Protein AF-A0A9N9YFC0-F1 (afdb_monomer_lite)

Secondary structure (DSSP, 8-state):
-HHHHTHHHHHHHHHHHHHHHH-SS---HHHHHHHHHHHHGGGGGSTTHHHHHHHHHHHHHHHHHHHHHHHHHHHHHHHHTT-

Organism: NCBI:txid160324

Sequence (83 aa):
AAGVAMWIPVFPVDTVKSRLQTAEGNVSIGGVVRELYGKGGFKAFFPGFGPALTRAVPANAATFLGVELAHQFMNKSFGELKK

Foldseek 3Di:
DVVLVVCVVVQLVVLLVVCCVPDDDDDDSVNSQVVQCVVPRPCSSVVCVVVVVVVVVVVVVVVVVVVVVVVVVVCVVVVVVVD

pLDDT: mean 78.94, std 10.28, range [43.56, 90.19]

InterPro domains:
  IPR018108 Mitochondrial carrier protein, transmembrane region [PF00153] (1-76)
  IPR018108 Mitochondrial carrier protein, transmembrane region [PS50920] (1-73)
  IPR023395 Mitochondrial carrier protein domain superfamily [G3DSA:1.50.40.10] (1-81)
  IPR023395 Mitochondrial carrier protein domain superfamily [SSF103506] (2-68)
  IPR050567 Mitochondrial Carrier [PTHR45624] (2-74)

Structure (mmCIF, N/CA/C/O backbone):
data_AF-A0A9N9YFC0-F1
#
_entry.id   AF-A0A9N9YFC0-F1
#
loop_
_atom_site.group_PDB
_atom_site.id
_atom_site.type_symbol
_atom_site.label_atom_id
_atom_site.label_alt_id
_atom_site.label_comp_id
_atom_site.label_asym_id
_atom_site.label_entity_id
_atom_site.label_seq_id
_atom_site.pdbx_PDB_ins_code
_atom_site.Cartn_x
_atom_site.Cartn_y
_atom_site.Cartn_z
_atom_site.occupancy
_atom_site.B_iso_or_equiv
_atom_site.auth_seq_id
_atom_site.auth_comp_id
_atom_site.auth_asym_id
_atom_site.auth_atom_id
_atom_site.pdbx_PDB_model_num
ATOM 1 N N . ALA A 1 1 ? -9.801 9.497 5.711 1.00 54.19 1 ALA A N 1
ATOM 2 C CA . ALA A 1 1 ? -9.167 10.314 4.650 1.00 54.19 1 ALA A CA 1
ATOM 3 C C . ALA 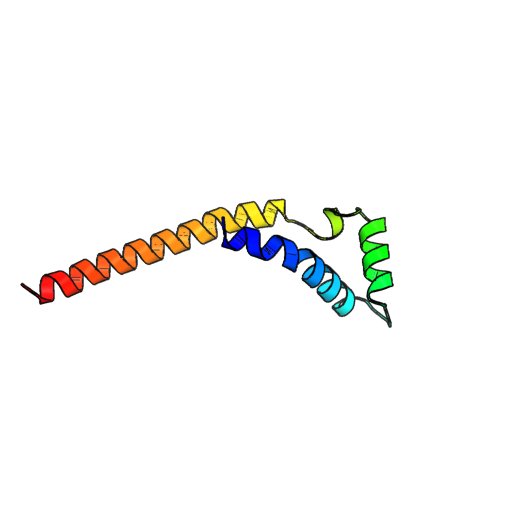A 1 1 ? -7.656 10.482 4.859 1.00 54.19 1 ALA A C 1
ATOM 5 O O . ALA A 1 1 ? -6.908 10.085 3.975 1.00 54.19 1 ALA A O 1
ATOM 6 N N . ALA A 1 2 ? -7.187 10.976 6.014 1.00 62.91 2 ALA A N 1
ATOM 7 C CA . ALA A 1 2 ? -5.755 11.219 6.271 1.00 62.91 2 ALA A CA 1
ATOM 8 C C . ALA A 1 2 ? -4.843 9.986 6.067 1.00 62.91 2 ALA A C 1
ATOM 10 O O . ALA A 1 2 ? -3.811 10.087 5.411 1.00 62.91 2 ALA A O 1
ATOM 11 N N . GLY A 1 3 ? -5.270 8.802 6.525 1.00 63.44 3 GLY A N 1
ATOM 12 C CA . GLY A 1 3 ? -4.503 7.561 6.349 1.00 63.44 3 GLY A CA 1
ATOM 13 C C . GLY A 1 3 ? -4.369 7.084 4.898 1.00 63.44 3 GLY A C 1
ATOM 14 O O . GLY A 1 3 ? -3.413 6.399 4.582 1.00 63.44 3 GLY A O 1
ATOM 15 N N . VAL A 1 4 ? -5.276 7.468 3.994 1.00 64.75 4 VAL A N 1
ATOM 16 C CA . VAL A 1 4 ? -5.142 7.159 2.556 1.00 64.75 4 VAL A CA 1
ATOM 17 C C . VAL A 1 4 ? -4.310 8.232 1.856 1.00 64.75 4 VAL A C 1
ATOM 19 O O . VAL A 1 4 ? -3.505 7.915 0.988 1.00 64.75 4 VAL A O 1
ATOM 22 N N . ALA A 1 5 ? -4.448 9.493 2.275 1.00 69.25 5 ALA A N 1
ATOM 23 C CA . ALA A 1 5 ? -3.688 10.610 1.724 1.00 69.25 5 ALA A CA 1
ATOM 24 C C . ALA A 1 5 ? -2.172 10.451 1.934 1.00 69.25 5 ALA A C 1
ATOM 26 O O . ALA A 1 5 ? -1.409 10.730 1.012 1.00 69.25 5 ALA A O 1
ATOM 27 N N . MET A 1 6 ? -1.732 9.929 3.088 1.00 76.62 6 MET A N 1
ATOM 28 C CA . MET A 1 6 ? -0.301 9.684 3.333 1.00 76.62 6 MET A CA 1
ATOM 29 C C . MET A 1 6 ? 0.291 8.599 2.418 1.00 76.62 6 MET A C 1
ATOM 31 O O . MET A 1 6 ? 1.483 8.623 2.132 1.00 76.62 6 MET A O 1
ATOM 35 N N . TRP A 1 7 ? -0.529 7.661 1.932 1.00 70.00 7 TRP A N 1
ATOM 36 C CA . TRP A 1 7 ? -0.060 6.573 1.070 1.00 70.00 7 TRP A CA 1
ATOM 37 C C . TRP A 1 7 ? 0.155 7.031 -0.376 1.00 70.00 7 TRP A C 1
ATOM 39 O O . TRP A 1 7 ? 0.904 6.387 -1.099 1.00 70.00 7 TRP A O 1
ATOM 49 N N . ILE A 1 8 ? -0.443 8.147 -0.806 1.00 75.38 8 ILE A N 1
ATOM 50 C CA . ILE A 1 8 ? -0.333 8.658 -2.184 1.00 75.38 8 ILE A CA 1
ATOM 51 C C . ILE A 1 8 ? 1.128 8.932 -2.598 1.00 75.38 8 ILE A C 1
ATOM 53 O O . ILE A 1 8 ? 1.531 8.437 -3.648 1.00 75.38 8 ILE A O 1
ATOM 57 N N . PRO A 1 9 ? 1.956 9.663 -1.826 1.00 80.50 9 PRO A N 1
ATOM 58 C CA . PRO A 1 9 ? 3.363 9.860 -2.188 1.00 80.50 9 PRO A CA 1
ATOM 59 C C . PRO A 1 9 ? 4.241 8.619 -1.954 1.00 80.50 9 PRO A C 1
ATOM 61 O O . PRO A 1 9 ? 5.282 8.486 -2.591 1.00 80.50 9 PRO A O 1
ATOM 64 N N . VAL A 1 10 ? 3.833 7.703 -1.071 1.00 82.38 10 VAL A N 1
ATOM 65 C CA . VAL A 1 10 ? 4.621 6.512 -0.701 1.00 82.38 10 VAL A CA 1
ATOM 66 C C . VAL A 1 10 ? 4.440 5.370 -1.709 1.00 82.38 10 VAL A C 1
ATOM 68 O O . VAL A 1 10 ? 5.413 4.726 -2.094 1.00 82.38 10 VAL A O 1
ATOM 71 N N . PHE A 1 11 ? 3.223 5.180 -2.227 1.00 81.25 11 PHE A N 1
ATOM 72 C CA . PHE A 1 11 ? 2.883 4.163 -3.229 1.00 81.25 11 PHE A CA 1
ATOM 73 C C . PHE A 1 11 ? 3.830 4.080 -4.439 1.00 81.25 11 PHE A C 1
ATOM 75 O O . PHE A 1 11 ? 4.236 2.966 -4.782 1.00 81.25 11 PHE A O 1
ATOM 82 N N . PRO A 1 12 ? 4.200 5.191 -5.110 1.00 82.19 12 PRO A N 1
ATOM 83 C CA . PRO A 1 12 ? 5.094 5.125 -6.261 1.00 82.19 12 PRO A CA 1
ATOM 84 C C . PRO A 1 12 ? 6.496 4.643 -5.872 1.00 82.19 12 PRO A C 1
ATOM 86 O O . PRO A 1 12 ? 7.096 3.863 -6.611 1.00 82.19 12 PRO A O 1
ATOM 89 N N . VAL A 1 13 ? 6.999 5.048 -4.702 1.00 86.44 13 VAL A N 1
ATOM 90 C CA . VAL A 1 13 ? 8.310 4.620 -4.188 1.00 86.44 13 VAL A CA 1
ATOM 91 C C . VAL A 1 13 ? 8.287 3.132 -3.844 1.00 86.44 13 VAL A C 1
ATOM 93 O O . VAL A 1 13 ? 9.166 2.386 -4.280 1.00 86.44 13 VAL A O 1
ATOM 96 N N . ASP A 1 14 ? 7.249 2.680 -3.143 1.00 86.12 14 ASP A N 1
ATOM 97 C CA . ASP A 1 14 ? 7.076 1.273 -2.777 1.00 86.12 14 ASP A CA 1
ATOM 98 C C . ASP A 1 14 ? 6.892 0.379 -4.006 1.00 86.12 14 ASP A C 1
ATOM 100 O O . ASP A 1 14 ? 7.447 -0.719 -4.064 1.00 86.12 14 ASP A O 1
ATOM 104 N N . THR A 1 15 ? 6.186 0.862 -5.030 1.00 85.31 15 THR A N 1
ATOM 105 C CA . THR A 1 15 ? 6.002 0.126 -6.287 1.00 85.31 15 THR A CA 1
ATOM 106 C C . THR A 1 15 ? 7.330 -0.048 -7.021 1.00 85.31 15 THR A C 1
ATOM 108 O O . THR A 1 15 ? 7.643 -1.153 -7.464 1.00 85.31 15 THR A O 1
ATOM 111 N N . VAL A 1 16 ? 8.146 1.007 -7.120 1.00 87.81 16 VAL A N 1
ATOM 112 C CA . VAL A 1 16 ? 9.479 0.920 -7.741 1.00 87.81 16 VAL A CA 1
ATOM 113 C C . VAL A 1 16 ? 10.388 -0.010 -6.937 1.00 87.81 16 VAL A C 1
ATOM 115 O O . VAL A 1 16 ? 11.049 -0.868 -7.522 1.00 87.81 16 VAL A O 1
ATOM 118 N N . LYS A 1 17 ? 10.377 0.091 -5.602 1.00 87.25 17 LYS A N 1
ATOM 119 C CA . LYS A 1 17 ? 11.150 -0.789 -4.716 1.00 87.25 17 LYS A CA 1
ATOM 120 C C . LYS A 1 17 ? 10.745 -2.255 -4.861 1.00 87.25 17 LYS A C 1
ATOM 122 O O . LYS A 1 17 ? 11.613 -3.104 -5.034 1.00 87.25 17 LYS A O 1
ATOM 127 N N . SER A 1 18 ? 9.449 -2.552 -4.816 1.00 88.81 18 SER A N 1
ATOM 128 C CA . SER A 1 18 ? 8.930 -3.914 -4.965 1.00 88.81 18 SER A CA 1
ATOM 129 C C . SER A 1 18 ? 9.350 -4.511 -6.307 1.00 88.81 18 SER A C 1
ATOM 131 O O . SER A 1 18 ? 9.829 -5.639 -6.350 1.00 88.81 18 SER A O 1
ATOM 133 N N . ARG A 1 19 ? 9.276 -3.727 -7.386 1.00 85.62 19 ARG A N 1
ATOM 134 C CA . ARG A 1 19 ? 9.697 -4.166 -8.721 1.00 85.62 19 ARG A CA 1
ATOM 135 C C . ARG A 1 19 ? 11.189 -4.431 -8.818 1.00 85.62 19 ARG A C 1
ATOM 137 O O . ARG A 1 19 ? 11.561 -5.439 -9.405 1.00 85.62 19 ARG A O 1
ATOM 144 N N . LEU A 1 20 ? 12.016 -3.582 -8.210 1.00 89.31 20 LEU A N 1
ATOM 145 C CA . LEU A 1 20 ? 13.459 -3.811 -8.109 1.00 89.31 20 LEU A CA 1
ATOM 146 C C . LEU A 1 20 ? 13.780 -5.098 -7.342 1.00 89.31 20 LEU A C 1
ATOM 148 O O . LEU A 1 20 ? 14.665 -5.834 -7.750 1.00 89.31 20 LEU A O 1
ATOM 152 N N . GLN A 1 21 ? 13.051 -5.388 -6.261 1.00 87.69 21 GLN A N 1
ATOM 153 C CA . GLN A 1 21 ? 13.253 -6.602 -5.463 1.00 87.69 21 GLN A CA 1
ATOM 154 C C . GLN A 1 21 ? 12.803 -7.882 -6.179 1.00 87.69 21 GLN A C 1
ATOM 156 O O . GLN A 1 21 ? 13.342 -8.948 -5.904 1.00 87.69 21 GLN A O 1
ATOM 161 N N . THR A 1 22 ? 11.814 -7.791 -7.071 1.00 86.81 22 THR A N 1
ATOM 162 C CA . THR A 1 22 ? 11.310 -8.938 -7.848 1.00 86.81 22 THR A CA 1
ATOM 163 C C . THR A 1 22 ? 11.978 -9.109 -9.207 1.00 86.81 22 THR A C 1
ATOM 165 O O . THR A 1 22 ? 11.713 -10.090 -9.894 1.00 86.81 22 THR A O 1
ATOM 168 N N . ALA A 1 23 ? 12.759 -8.128 -9.651 1.00 83.75 23 ALA A N 1
ATOM 169 C CA . ALA A 1 23 ? 13.387 -8.169 -10.957 1.00 83.75 23 ALA A CA 1
ATOM 170 C C . ALA A 1 23 ? 14.596 -9.105 -10.937 1.00 83.75 23 ALA A C 1
ATOM 172 O O . ALA A 1 23 ? 15.446 -9.039 -10.051 1.00 83.75 23 ALA A O 1
ATOM 173 N N . GLU A 1 24 ? 14.676 -9.965 -11.944 1.00 79.88 24 GLU A N 1
ATOM 174 C CA . GLU A 1 24 ? 15.823 -10.838 -12.142 1.00 79.88 24 GLU A CA 1
ATOM 175 C C . GLU A 1 24 ? 16.932 -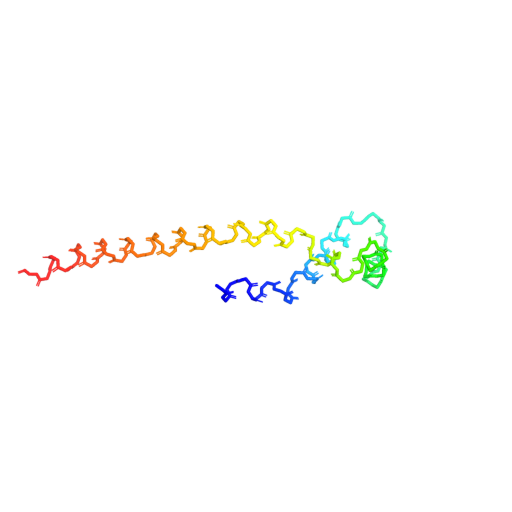10.071 -12.879 1.00 79.88 24 GLU A C 1
ATOM 177 O O . GLU A 1 24 ? 16.703 -9.458 -13.923 1.00 79.88 24 GLU A O 1
ATOM 182 N N . GLY A 1 25 ? 18.145 -10.095 -12.321 1.00 78.88 25 GLY A N 1
ATOM 183 C CA . GLY A 1 25 ? 19.309 -9.384 -12.856 1.00 78.88 25 GLY A CA 1
ATOM 184 C C . GLY A 1 25 ? 19.536 -7.991 -12.254 1.00 78.88 25 GLY A C 1
ATOM 185 O O . GLY A 1 25 ? 18.824 -7.534 -11.364 1.00 78.88 25 GLY A O 1
ATOM 186 N N . ASN A 1 26 ? 20.579 -7.305 -12.730 1.00 78.19 26 ASN A N 1
ATOM 187 C CA . ASN A 1 26 ? 20.954 -5.973 -12.246 1.00 78.19 26 ASN A CA 1
ATOM 188 C C . ASN A 1 26 ? 20.126 -4.886 -12.946 1.00 78.19 26 ASN A C 1
ATOM 190 O O . ASN A 1 26 ? 20.572 -4.247 -13.901 1.00 78.19 26 ASN A O 1
ATOM 194 N N . VAL A 1 27 ? 18.898 -4.682 -12.476 1.00 85.25 27 VAL A N 1
ATOM 195 C CA . VAL A 1 27 ? 18.054 -3.568 -12.919 1.00 85.25 27 VAL A CA 1
ATOM 196 C C . VAL A 1 27 ? 18.359 -2.295 -12.134 1.00 85.25 27 VAL A C 1
ATOM 198 O O . VAL A 1 27 ? 18.487 -2.292 -10.912 1.00 85.25 27 VAL A O 1
ATOM 201 N N . SER A 1 28 ? 18.449 -1.174 -12.846 1.00 89.06 28 SER A N 1
ATOM 202 C CA . SER A 1 28 ? 18.592 0.140 -12.225 1.00 89.06 28 SER A CA 1
ATOM 203 C C . SER A 1 28 ? 17.228 0.738 -11.886 1.00 89.06 28 SER A C 1
ATOM 205 O O . SER A 1 28 ? 16.225 0.478 -12.555 1.00 89.06 28 SER A O 1
ATOM 207 N N . ILE A 1 29 ? 17.202 1.620 -10.884 1.00 87.88 29 ILE A N 1
ATOM 208 C CA . ILE A 1 29 ? 16.000 2.375 -10.494 1.00 87.88 29 ILE A CA 1
ATOM 209 C C . ILE A 1 29 ? 15.406 3.107 -11.710 1.00 87.88 29 ILE A C 1
ATOM 211 O O . ILE A 1 29 ? 14.207 3.025 -11.966 1.00 87.88 29 ILE A O 1
ATOM 215 N N . GLY A 1 30 ? 16.252 3.772 -12.505 1.00 88.31 30 GLY A N 1
ATOM 216 C CA . GLY A 1 30 ? 15.823 4.486 -13.711 1.00 88.31 30 GLY A CA 1
ATOM 217 C C . GLY A 1 30 ? 15.244 3.567 -14.792 1.00 88.31 30 GLY A C 1
ATOM 218 O O . GLY A 1 30 ? 14.290 3.951 -15.468 1.00 88.31 30 GLY A O 1
ATOM 219 N N . GLY A 1 31 ? 15.770 2.344 -14.923 1.00 88.44 31 GLY A N 1
ATOM 220 C CA . GLY A 1 31 ? 15.230 1.324 -15.824 1.00 88.44 31 GLY A CA 1
ATOM 221 C C . GLY A 1 31 ? 13.815 0.905 -15.432 1.00 88.44 31 GLY A C 1
ATOM 222 O O . GLY A 1 31 ? 12.916 0.936 -16.270 1.00 88.44 31 GLY A O 1
ATOM 223 N N . VAL A 1 32 ? 13.592 0.630 -14.144 1.00 88.56 32 VAL A N 1
ATOM 224 C CA . VAL A 1 32 ? 12.272 0.257 -13.609 1.00 88.56 32 VAL A CA 1
ATOM 225 C C . VAL A 1 32 ? 11.257 1.390 -13.761 1.00 88.56 32 VAL A C 1
ATOM 227 O O . VAL A 1 32 ? 10.123 1.150 -14.170 1.00 88.56 32 VAL A O 1
ATOM 230 N N . VAL A 1 33 ? 11.654 2.638 -13.492 1.00 88.62 33 VAL A N 1
ATOM 231 C CA . VAL A 1 33 ? 10.784 3.813 -13.683 1.00 88.62 33 VAL A CA 1
ATOM 232 C C . VAL A 1 33 ? 10.385 3.966 -15.154 1.00 88.62 33 VAL A C 1
ATOM 234 O O . VAL A 1 33 ? 9.206 4.174 -15.452 1.00 88.62 33 VAL A O 1
ATOM 237 N N . ARG A 1 34 ? 11.341 3.826 -16.081 1.00 90.00 34 ARG A N 1
ATOM 238 C CA . ARG A 1 34 ? 11.082 3.907 -17.526 1.00 90.00 34 ARG A CA 1
ATOM 239 C C . ARG A 1 34 ? 10.180 2.772 -18.007 1.00 90.00 34 ARG A C 1
ATOM 241 O O . ARG A 1 34 ? 9.281 3.012 -18.809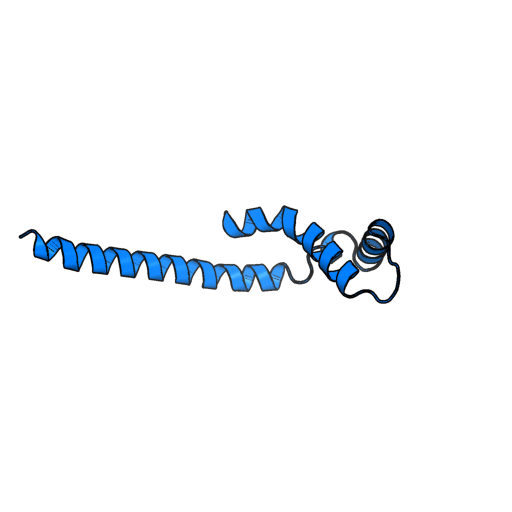 1.00 90.00 34 ARG A O 1
ATOM 248 N N . GLU A 1 35 ? 10.395 1.562 -17.505 1.00 88.31 35 GLU A N 1
ATOM 249 C CA . GLU A 1 35 ? 9.568 0.395 -17.809 1.00 88.31 35 GLU A CA 1
ATOM 250 C C . GLU A 1 35 ? 8.127 0.577 -17.312 1.00 88.31 35 GLU A C 1
ATOM 252 O O . GLU A 1 35 ? 7.182 0.370 -18.076 1.00 88.31 35 GLU A O 1
ATOM 257 N N . LEU A 1 36 ? 7.942 1.015 -16.061 1.00 87.44 36 LEU A N 1
ATOM 258 C CA . LEU A 1 36 ? 6.617 1.298 -15.501 1.00 87.44 36 LEU A CA 1
ATOM 259 C C . LEU A 1 36 ? 5.878 2.346 -16.330 1.00 87.44 36 LEU A C 1
ATOM 261 O O . LEU A 1 36 ? 4.717 2.153 -16.701 1.00 87.44 36 LEU A O 1
ATOM 265 N N . TYR A 1 37 ? 6.569 3.440 -16.646 1.00 86.88 37 TYR A N 1
ATOM 266 C CA . TYR A 1 37 ? 5.994 4.518 -17.433 1.00 86.88 37 TYR A CA 1
ATOM 267 C C . TYR A 1 37 ? 5.641 4.057 -18.857 1.00 86.88 37 TYR A C 1
ATOM 269 O O . TYR A 1 37 ? 4.584 4.419 -19.366 1.00 86.88 37 TYR A O 1
ATOM 277 N N . GLY A 1 38 ? 6.455 3.195 -19.473 1.00 87.06 38 GLY A N 1
ATOM 278 C CA . GLY A 1 38 ? 6.159 2.599 -20.780 1.00 87.06 38 GLY A CA 1
ATOM 279 C C . GLY A 1 38 ? 4.971 1.629 -20.776 1.00 87.06 38 GLY A C 1
ATOM 280 O O . GLY A 1 38 ? 4.257 1.539 -21.770 1.00 87.06 38 GLY A O 1
ATOM 281 N N . LYS A 1 39 ? 4.718 0.928 -19.662 1.00 83.62 39 LYS A N 1
ATOM 282 C CA . LYS A 1 39 ? 3.618 -0.048 -19.541 1.00 83.62 39 LYS A CA 1
ATOM 283 C C . LYS A 1 39 ? 2.246 0.581 -19.291 1.00 83.62 39 LYS A C 1
ATOM 285 O O . LYS A 1 39 ? 1.236 0.002 -19.676 1.00 83.62 39 LYS A O 1
ATOM 290 N N . GLY A 1 40 ? 2.185 1.731 -18.624 1.00 77.44 40 GLY A N 1
ATOM 291 C CA . GLY A 1 40 ? 0.900 2.344 -18.258 1.00 77.44 40 GLY A CA 1
ATOM 292 C C . GLY A 1 40 ? 0.987 3.782 -17.755 1.00 77.44 40 GLY A C 1
ATOM 293 O O . GLY A 1 40 ? 0.070 4.254 -17.075 1.00 77.44 40 GLY A O 1
ATOM 294 N N . GLY A 1 41 ? 2.089 4.475 -18.049 1.00 83.31 41 GLY A N 1
ATOM 295 C CA . GLY A 1 41 ? 2.337 5.847 -17.625 1.00 83.31 41 GLY A CA 1
ATOM 296 C C . GLY A 1 41 ? 2.300 6.006 -16.107 1.00 83.31 41 GLY A C 1
ATOM 297 O O . GLY A 1 41 ? 2.671 5.116 -15.344 1.00 83.31 41 GLY A O 1
ATOM 298 N N . PHE A 1 42 ? 1.790 7.149 -15.655 1.00 79.50 42 PHE A N 1
ATOM 299 C CA . PHE A 1 42 ? 1.705 7.476 -14.231 1.00 79.50 42 PHE A CA 1
ATOM 300 C C . PHE A 1 42 ? 0.789 6.525 -13.437 1.00 79.50 42 PHE A C 1
ATOM 302 O O . PHE A 1 42 ? 1.021 6.278 -12.257 1.00 79.50 42 PHE A O 1
ATOM 309 N N . LYS A 1 43 ? -0.219 5.920 -14.081 1.00 79.81 43 LYS A N 1
ATOM 310 C CA . LYS A 1 43 ? -1.128 4.962 -13.425 1.00 79.81 43 LYS A CA 1
ATOM 311 C C . LYS A 1 43 ? -0.429 3.655 -13.042 1.00 79.81 43 LYS A C 1
ATOM 313 O O . LYS A 1 43 ? -0.843 3.014 -12.080 1.00 79.81 43 LYS A O 1
ATOM 318 N N . ALA A 1 44 ? 0.641 3.277 -13.745 1.00 82.19 44 ALA A N 1
ATOM 319 C CA . ALA A 1 44 ? 1.404 2.066 -13.444 1.00 82.19 44 ALA A CA 1
ATOM 320 C C . ALA A 1 44 ? 2.119 2.120 -12.080 1.00 82.19 44 ALA A C 1
ATOM 322 O O . ALA A 1 44 ? 2.442 1.072 -11.527 1.00 82.19 44 ALA A O 1
ATOM 323 N N . PHE A 1 45 ? 2.320 3.319 -11.520 1.00 82.19 45 PHE A N 1
ATOM 324 C CA . PHE A 1 45 ? 2.899 3.536 -10.188 1.00 82.19 45 PHE A CA 1
ATOM 325 C C . PHE A 1 45 ? 1.887 3.368 -9.046 1.00 82.19 45 PHE A C 1
ATOM 327 O O . PHE A 1 45 ? 2.262 3.390 -7.878 1.00 82.19 45 PHE A O 1
ATOM 334 N N . PHE A 1 46 ? 0.609 3.185 -9.383 1.00 81.50 46 PHE A N 1
ATOM 335 C CA . PHE A 1 46 ? -0.489 3.005 -8.439 1.00 81.50 46 PHE A CA 1
ATOM 336 C C . PHE A 1 46 ? -1.299 1.739 -8.773 1.00 81.50 46 PHE A C 1
ATOM 338 O O . PHE A 1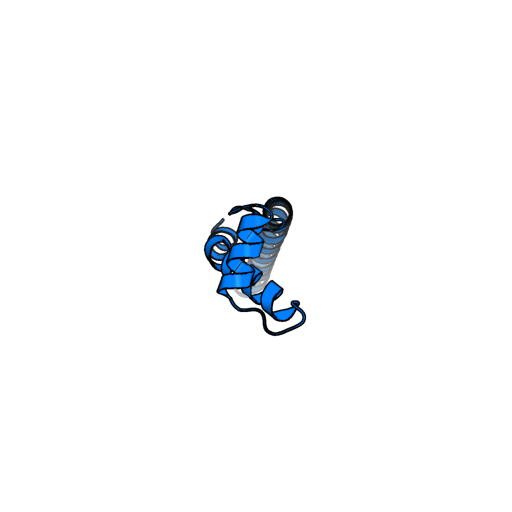 46 ? -2.518 1.817 -8.980 1.00 81.50 46 PHE A O 1
ATOM 345 N N . PRO A 1 47 ? -0.650 0.560 -8.876 1.00 69.44 47 PRO A N 1
ATOM 346 C CA . PRO A 1 47 ? -1.339 -0.663 -9.261 1.00 69.44 47 PRO A CA 1
ATOM 347 C C . PRO A 1 47 ? -2.433 -0.983 -8.233 1.00 69.44 47 PRO A C 1
ATOM 349 O O . PRO A 1 47 ? -2.162 -1.188 -7.054 1.00 69.44 47 PRO A O 1
ATOM 352 N N . GLY A 1 48 ? -3.694 -1.001 -8.673 1.00 68.25 48 GLY A N 1
ATOM 353 C CA . GLY A 1 48 ? -4.816 -1.367 -7.806 1.00 68.25 48 GLY A CA 1
ATOM 354 C C . GLY A 1 48 ? -5.255 -0.295 -6.800 1.00 68.25 48 GLY A C 1
ATOM 355 O O . GLY A 1 48 ? -5.903 -0.639 -5.813 1.00 68.25 48 GLY A O 1
ATOM 356 N N . PHE A 1 49 ? -4.974 0.991 -7.044 1.00 66.81 49 PHE A N 1
ATOM 357 C CA . PHE A 1 49 ? -5.416 2.092 -6.168 1.00 66.81 49 PHE A CA 1
ATOM 358 C C . PHE A 1 49 ? -6.934 2.115 -5.923 1.00 66.81 49 PHE A C 1
ATOM 360 O O . PHE A 1 49 ? -7.367 2.357 -4.801 1.00 66.81 49 PHE A O 1
ATOM 367 N N . GLY A 1 50 ? -7.742 1.786 -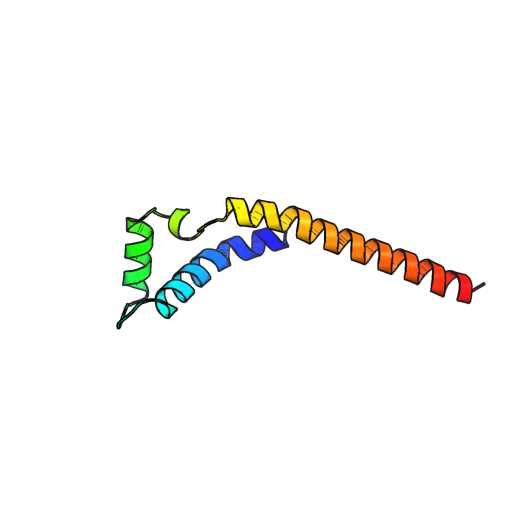6.939 1.00 68.19 50 GLY A N 1
ATOM 368 C CA . GLY A 1 50 ? -9.199 1.651 -6.807 1.00 68.19 50 GLY A CA 1
ATOM 369 C C . GLY A 1 50 ? -9.606 0.559 -5.804 1.00 68.19 50 GLY A C 1
ATOM 370 O O . GLY A 1 50 ? -10.204 0.884 -4.780 1.00 68.19 50 GLY A O 1
ATOM 371 N N . PRO A 1 51 ? -9.225 -0.714 -6.025 1.00 71.19 51 PRO A N 1
ATOM 372 C CA . PRO A 1 51 ? -9.449 -1.793 -5.058 1.00 71.19 51 PRO A CA 1
ATOM 373 C C . PRO A 1 51 ? -8.878 -1.518 -3.654 1.00 71.19 51 PRO A C 1
ATOM 375 O O . PRO A 1 51 ? -9.498 -1.867 -2.647 1.00 71.19 51 PRO A O 1
ATOM 378 N N . ALA A 1 52 ? -7.715 -0.865 -3.562 1.00 65.69 52 ALA A N 1
ATOM 379 C CA . ALA A 1 52 ? -7.098 -0.497 -2.289 1.00 65.69 52 ALA A CA 1
ATOM 380 C C . ALA A 1 52 ? -7.928 0.540 -1.512 1.00 65.69 52 ALA A C 1
ATOM 382 O O . ALA A 1 52 ? -8.118 0.379 -0.305 1.00 65.69 52 ALA A O 1
ATOM 383 N N . LEU A 1 53 ? -8.469 1.554 -2.195 1.00 66.75 53 LEU A N 1
ATOM 384 C CA . LEU A 1 53 ? -9.394 2.537 -1.623 1.00 66.75 53 LEU A CA 1
ATOM 385 C C . LEU A 1 53 ? -10.689 1.880 -1.139 1.00 66.75 53 LEU A C 1
ATOM 387 O O . LEU A 1 53 ? -11.107 2.121 -0.005 1.00 66.75 53 LEU A O 1
ATOM 391 N N . THR A 1 54 ? -11.287 1.011 -1.958 1.00 73.19 54 THR A N 1
ATOM 392 C CA . THR A 1 54 ? -12.526 0.304 -1.605 1.00 73.19 54 THR A CA 1
ATOM 393 C C . THR A 1 54 ? -12.351 -0.575 -0.370 1.00 73.19 54 THR A C 1
ATOM 395 O O . THR A 1 54 ? -13.260 -0.640 0.445 1.00 73.19 54 THR A O 1
ATOM 398 N N . ARG A 1 55 ? -11.184 -1.204 -0.177 1.00 75.44 55 ARG A N 1
ATOM 399 C CA . ARG A 1 55 ? -10.866 -1.969 1.043 1.00 75.44 55 ARG A CA 1
ATOM 400 C C . ARG A 1 55 ? -10.554 -1.072 2.245 1.00 75.44 55 ARG A C 1
ATOM 402 O O . ARG A 1 55 ? -10.913 -1.406 3.373 1.00 75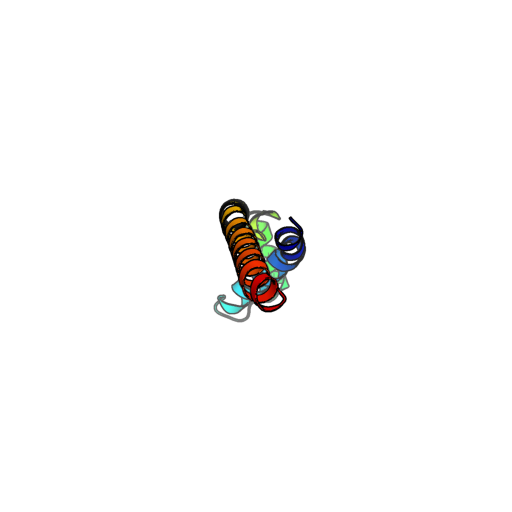.44 55 ARG A O 1
ATOM 409 N N . ALA A 1 56 ? -9.867 0.048 2.030 1.00 67.56 56 ALA A N 1
ATOM 410 C CA . ALA A 1 56 ? -9.446 0.937 3.109 1.00 67.56 56 ALA A CA 1
ATOM 411 C C . ALA A 1 56 ? -10.632 1.627 3.801 1.00 67.56 56 ALA A C 1
ATOM 413 O O . ALA A 1 56 ? -10.559 1.900 4.996 1.00 67.56 56 ALA A O 1
ATOM 414 N N . VAL A 1 57 ? -11.723 1.905 3.082 1.00 76.94 57 VAL A N 1
ATOM 415 C CA . VAL A 1 57 ? -12.900 2.573 3.661 1.00 76.94 57 VAL A CA 1
ATOM 416 C C . VAL A 1 57 ? -13.596 1.702 4.727 1.00 76.94 57 VAL A C 1
ATOM 418 O O . VAL A 1 57 ? -13.686 2.166 5.864 1.00 76.94 57 VAL A O 1
ATOM 421 N N . PRO A 1 58 ? -13.999 0.443 4.454 1.00 79.94 58 PRO A N 1
ATOM 422 C CA . PRO A 1 58 ? -14.578 -0.441 5.465 1.00 79.94 58 PRO A CA 1
ATOM 423 C C . PRO A 1 58 ? -13.618 -0.760 6.612 1.00 79.94 58 PRO A C 1
ATOM 425 O O . PRO A 1 58 ? -14.031 -0.753 7.767 1.00 79.94 58 PRO A O 1
ATOM 428 N N . ALA A 1 59 ? -12.335 -0.999 6.315 1.00 75.56 59 ALA A N 1
ATOM 429 C CA . ALA A 1 59 ? -11.344 -1.323 7.341 1.00 75.56 59 ALA A CA 1
ATOM 430 C C . ALA A 1 59 ? -11.167 -0.174 8.347 1.00 75.56 59 ALA A C 1
ATOM 432 O O . ALA A 1 59 ? -11.242 -0.391 9.553 1.00 75.56 59 ALA A O 1
ATOM 433 N N . ASN A 1 60 ? -11.016 1.061 7.857 1.00 77.38 60 ASN A N 1
ATOM 434 C CA . ASN A 1 60 ? -10.888 2.232 8.725 1.00 77.38 60 ASN A CA 1
ATOM 435 C C . ASN A 1 60 ? -12.185 2.521 9.502 1.00 77.38 60 ASN A C 1
ATOM 437 O O . ASN A 1 60 ? -12.120 2.963 10.648 1.00 77.38 60 ASN A O 1
ATOM 441 N N . ALA A 1 61 ? -13.353 2.254 8.908 1.00 80.56 61 ALA A N 1
ATOM 442 C CA . ALA A 1 61 ? -14.639 2.378 9.595 1.00 80.56 61 ALA A CA 1
ATOM 443 C C . ALA A 1 61 ? -14.771 1.368 10.747 1.00 80.56 61 ALA A C 1
ATOM 445 O O . ALA A 1 61 ? -15.182 1.742 11.844 1.00 80.56 61 ALA A O 1
ATOM 446 N N . ALA A 1 62 ? -14.361 0.114 10.534 1.00 84.50 62 ALA A N 1
ATOM 447 C CA . ALA A 1 62 ? -14.371 -0.920 11.567 1.00 84.50 62 ALA A CA 1
ATOM 448 C C . ALA A 1 62 ? -13.438 -0.577 12.739 1.00 84.50 62 ALA A C 1
ATOM 450 O O . ALA A 1 62 ? -13.812 -0.762 13.895 1.00 84.50 62 ALA A O 1
ATOM 451 N N . THR A 1 63 ? -12.252 -0.024 12.462 1.00 84.69 63 THR A N 1
ATOM 452 C CA . THR A 1 63 ? -11.344 0.457 13.514 1.00 84.69 63 THR A CA 1
ATOM 453 C C . THR A 1 63 ? -11.982 1.569 14.341 1.00 84.69 63 THR A C 1
ATOM 455 O O . THR A 1 63 ? -11.918 1.521 15.566 1.00 84.69 63 THR A O 1
ATOM 458 N N . PHE A 1 64 ? -12.630 2.541 13.692 1.00 84.81 64 PHE A N 1
ATOM 459 C CA . PHE A 1 64 ? -13.297 3.633 14.401 1.00 84.81 64 PHE A CA 1
ATOM 460 C C . PHE A 1 64 ? -14.425 3.109 15.296 1.00 84.81 64 PHE A C 1
ATOM 462 O O . PHE A 1 64 ? -14.512 3.480 16.463 1.00 84.81 64 PHE A O 1
ATOM 469 N N . LEU A 1 65 ? -15.224 2.171 14.781 1.00 87.88 65 LEU A N 1
ATOM 470 C CA . LEU A 1 65 ? -16.289 1.522 15.542 1.00 87.88 65 LEU A CA 1
ATOM 471 C C . LEU A 1 65 ? -15.743 0.742 16.750 1.00 87.88 65 LEU A C 1
ATOM 473 O O . LEU A 1 65 ? -16.288 0.835 17.845 1.00 87.88 65 LEU A O 1
ATOM 477 N N . GLY A 1 66 ? -14.653 -0.006 16.567 1.00 90.19 66 GLY A N 1
ATOM 478 C CA . GLY A 1 66 ? -14.012 -0.758 17.646 1.00 90.19 66 GLY A CA 1
ATOM 479 C C . GLY A 1 66 ? -13.478 0.148 18.759 1.00 90.19 66 GLY A C 1
ATOM 480 O O . GLY A 1 66 ? -13.679 -0.148 19.936 1.00 90.19 66 GLY A O 1
ATOM 481 N N . VAL A 1 67 ? -12.850 1.270 18.394 1.00 89.06 67 VAL A N 1
ATOM 482 C CA . VAL A 1 67 ? -12.363 2.275 19.354 1.00 89.06 67 VAL A CA 1
ATOM 483 C C . VAL A 1 67 ? -13.527 2.921 20.105 1.00 89.06 67 VAL A C 1
ATOM 485 O O . VAL A 1 67 ? -13.468 3.017 21.327 1.00 89.06 67 VAL A O 1
ATOM 488 N N . GLU A 1 68 ? -14.597 3.304 19.408 1.00 86.88 68 GLU A N 1
ATOM 489 C CA . GLU A 1 68 ? -15.798 3.894 20.013 1.00 86.88 68 GLU A CA 1
ATOM 490 C C . GLU A 1 68 ? -16.434 2.938 21.036 1.00 86.88 68 GLU A C 1
ATOM 492 O O . GLU A 1 68 ? -16.684 3.320 22.179 1.00 86.88 68 GLU A O 1
ATOM 497 N N . LEU A 1 69 ? -16.614 1.665 20.671 1.00 89.50 69 LEU A N 1
ATOM 498 C CA . LEU A 1 69 ? -17.157 0.642 21.569 1.00 89.50 69 LEU A CA 1
ATOM 499 C C . LEU A 1 69 ? -16.254 0.399 22.782 1.00 89.50 69 LEU A C 1
ATOM 501 O O . LEU A 1 69 ? -16.747 0.306 23.907 1.00 89.50 69 LEU A O 1
ATOM 505 N N . ALA A 1 70 ? -14.937 0.327 22.577 1.00 87.50 70 ALA A N 1
ATOM 506 C CA . ALA A 1 70 ? -13.979 0.163 23.666 1.00 87.50 70 ALA A CA 1
ATOM 507 C C . ALA A 1 70 ? -14.003 1.364 24.625 1.00 87.50 70 ALA A C 1
ATOM 509 O O . ALA A 1 70 ? -14.028 1.178 25.842 1.00 87.50 70 ALA A O 1
ATOM 510 N N . HIS A 1 71 ? -14.061 2.588 24.095 1.00 86.50 71 HIS A N 1
ATOM 511 C CA . HIS A 1 71 ? -14.187 3.806 24.896 1.00 86.50 71 HIS A CA 1
ATOM 512 C C . HIS A 1 71 ? -15.503 3.849 25.677 1.00 86.50 71 HIS A C 1
ATOM 514 O O . HIS A 1 71 ? -15.493 4.162 26.868 1.00 86.50 71 HIS A O 1
ATOM 520 N N . GLN A 1 72 ? -16.627 3.498 25.050 1.00 85.62 72 GLN A N 1
ATOM 521 C CA . GLN A 1 72 ? -17.929 3.447 25.720 1.00 85.62 72 GLN A CA 1
ATOM 522 C C . GLN A 1 72 ? -17.958 2.389 26.826 1.00 85.62 72 GLN A C 1
ATOM 524 O O . GLN A 1 72 ? -18.424 2.668 27.931 1.00 85.62 72 GLN A O 1
ATOM 529 N N . PHE A 1 73 ? -17.413 1.198 26.570 1.00 88.81 73 PHE A N 1
ATOM 530 C CA . PHE A 1 73 ? -17.301 0.138 27.569 1.00 88.81 73 PHE A CA 1
ATOM 531 C C . PHE A 1 73 ? -16.425 0.558 28.755 1.00 88.81 73 PHE A C 1
ATOM 533 O O . PHE A 1 73 ? -16.803 0.359 29.913 1.00 88.81 73 PHE A O 1
ATOM 540 N N . MET A 1 74 ? -15.277 1.178 28.476 1.00 85.62 74 MET A N 1
ATOM 541 C CA . MET A 1 74 ? -14.349 1.658 29.495 1.00 85.62 74 MET A CA 1
ATOM 542 C C . MET A 1 74 ? -14.975 2.768 30.342 1.00 85.62 74 MET A C 1
ATOM 544 O O . MET A 1 74 ? -14.932 2.690 31.567 1.00 85.62 74 MET A O 1
ATOM 548 N N . ASN A 1 75 ? -15.633 3.747 29.713 1.00 82.75 75 ASN A N 1
ATOM 549 C CA . ASN A 1 75 ? -16.339 4.819 30.416 1.00 82.75 75 ASN A CA 1
ATOM 550 C C . ASN A 1 75 ? -17.495 4.290 31.267 1.00 82.75 75 ASN A C 1
ATOM 552 O O . ASN A 1 75 ? -17.719 4.795 32.363 1.00 82.75 75 ASN A O 1
ATOM 556 N N . LYS A 1 76 ? -18.213 3.265 30.800 1.00 79.50 76 LYS A N 1
ATOM 557 C CA . LYS A 1 76 ? -19.293 2.644 31.572 1.00 79.50 76 LYS A CA 1
ATOM 558 C C . LYS A 1 76 ? -18.747 1.877 32.780 1.00 79.50 76 LYS A C 1
ATOM 560 O O . LYS A 1 76 ? -19.230 2.067 33.887 1.00 79.50 76 LYS A O 1
ATOM 565 N N . SER A 1 77 ? -17.686 1.096 32.586 1.00 78.44 77 SER A N 1
ATOM 566 C CA . SER A 1 77 ? -17.074 0.274 33.641 1.00 78.44 77 SER A CA 1
ATOM 567 C C . SER A 1 77 ? -16.365 1.114 34.712 1.00 78.44 77 SER A C 1
ATOM 569 O O . SER A 1 77 ? -16.541 0.876 35.903 1.00 78.44 77 SER A O 1
ATOM 571 N N . PHE A 1 78 ? -15.596 2.133 34.317 1.00 70.00 78 PHE A N 1
ATOM 572 C CA . PHE A 1 78 ? -14.904 3.021 35.262 1.00 70.00 78 PHE A CA 1
ATOM 573 C C . PHE A 1 78 ? -15.789 4.155 35.797 1.00 70.00 78 PHE A C 1
ATOM 575 O O . PHE A 1 78 ? -15.523 4.673 36.880 1.00 70.00 78 PHE A O 1
ATOM 582 N N . GLY A 1 79 ? -16.841 4.538 35.070 1.00 60.03 79 GLY A N 1
ATOM 583 C CA . GLY A 1 79 ? -17.836 5.506 35.532 1.00 60.03 79 GLY A CA 1
ATOM 584 C C . GLY A 1 79 ? -18.738 4.955 36.638 1.00 60.03 79 GLY A C 1
ATOM 585 O O . GLY A 1 79 ? -19.097 5.703 37.544 1.00 60.03 79 GLY A O 1
ATOM 586 N N . GLU A 1 80 ? -19.057 3.656 36.614 1.00 57.38 80 GLU A N 1
ATOM 587 C CA . GLU A 1 80 ? -19.790 2.995 37.706 1.00 57.38 80 GLU A CA 1
ATOM 588 C C . GLU A 1 80 ? -18.919 2.703 38.935 1.00 57.38 80 GLU A C 1
ATOM 590 O O . GLU A 1 80 ? -19.426 2.741 40.046 1.00 57.38 80 GLU A O 1
ATOM 595 N N . LEU A 1 81 ? -17.603 2.529 38.772 1.00 54.41 81 LEU A N 1
ATOM 596 C CA . LEU A 1 81 ? -16.645 2.376 39.884 1.00 54.41 81 LEU A CA 1
ATOM 597 C C . LEU A 1 81 ? -16.402 3.664 40.697 1.00 54.41 81 LEU A C 1
ATOM 599 O O . LEU A 1 81 ? -15.697 3.625 41.704 1.00 54.41 81 LEU A O 1
ATOM 603 N N . LYS A 1 82 ? -16.932 4.809 40.244 1.00 51.75 82 LYS A N 1
ATOM 604 C CA . LYS A 1 82 ? -16.763 6.126 40.884 1.00 51.75 82 LYS A CA 1
ATOM 605 C C . LYS A 1 82 ? -18.047 6.675 41.530 1.00 51.75 82 LYS A C 1
ATOM 607 O O . LYS A 1 82 ? -18.020 7.810 42.007 1.00 51.75 82 LYS A O 1
ATOM 612 N N . LYS A 1 83 ? -19.145 5.912 41.509 1.00 43.56 83 LYS A N 1
ATOM 613 C CA . LYS A 1 83 ? -20.386 6.171 42.260 1.00 43.56 83 LYS A CA 1
ATOM 614 C C . LYS A 1 83 ? -20.443 5.280 43.491 1.00 43.56 83 LYS A C 1
ATOM 616 O O . LYS A 1 83 ? -21.004 5.763 44.496 1.00 43.56 83 LYS A O 1
#

Radius of gyration: 21.03 Å; chains: 1; bounding box: 41×22×63 Å